Protein AF-A0A212F1W9-F1 (afdb_monomer_lite)

InterPro domains:
  IPR029264 ARF7 effector protein, C-terminal [PF14949] (3-63)

Radius of gyration: 13.01 Å; chains: 1; bounding box: 31×36×32 Å

Organism: NCBI:txid278856

Structure (mmCIF, N/CA/C/O backbone):
data_AF-A0A212F1W9-F1
#
_entry.id   AF-A0A212F1W9-F1
#
loop_
_atom_site.group_PDB
_atom_site.id
_atom_site.type_symbol
_atom_site.label_atom_id
_atom_site.label_alt_id
_atom_site.label_comp_id
_atom_site.label_asym_id
_atom_site.label_entity_id
_atom_site.label_seq_id
_atom_site.pdbx_PDB_ins_code
_atom_site.Cartn_x
_atom_site.Cartn_y
_atom_site.Cartn_z
_atom_site.occupancy
_atom_site.B_iso_or_equiv
_atom_site.auth_seq_id
_atom_site.auth_comp_id
_atom_site.auth_asym_id
_atom_site.auth_atom_id
_atom_site.pdbx_PDB_model_num
ATOM 1 N N . MET A 1 1 ? -11.350 25.671 4.254 1.00 40.34 1 MET A N 1
ATOM 2 C CA . MET A 1 1 ? -11.977 2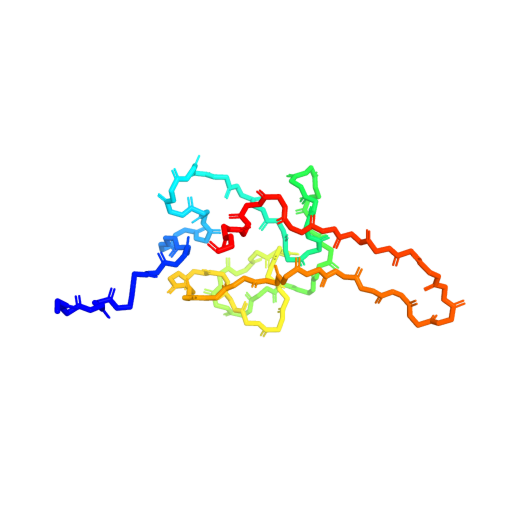4.378 4.622 1.00 40.34 1 MET A CA 1
ATOM 3 C C . MET A 1 1 ? -10.909 23.441 5.161 1.00 40.34 1 MET A C 1
ATOM 5 O O . MET A 1 1 ? -9.922 23.188 4.484 1.00 40.34 1 MET A O 1
ATOM 9 N N . ASN A 1 2 ? -11.068 23.005 6.407 1.00 39.91 2 ASN A N 1
ATOM 10 C CA . ASN A 1 2 ? -10.051 22.310 7.192 1.00 39.91 2 ASN A CA 1
ATOM 11 C C . ASN A 1 2 ? -9.713 20.940 6.558 1.00 39.91 2 ASN A C 1
ATOM 13 O O . ASN A 1 2 ? -10.493 19.995 6.696 1.00 39.91 2 ASN A O 1
ATOM 17 N N . ARG A 1 3 ? -8.579 20.816 5.844 1.00 53.59 3 ARG A N 1
ATOM 18 C CA . ARG A 1 3 ? -8.025 19.527 5.377 1.00 53.59 3 ARG A CA 1
ATOM 19 C C . ARG A 1 3 ? -7.575 18.741 6.614 1.00 53.59 3 ARG A C 1
ATOM 21 O O . ARG A 1 3 ? -6.389 18.640 6.905 1.00 53.59 3 ARG A O 1
ATOM 28 N N . LYS A 1 4 ? -8.523 18.193 7.384 1.00 53.59 4 LYS A N 1
ATOM 29 C CA . LYS A 1 4 ? -8.221 17.142 8.361 1.00 53.59 4 LYS A CA 1
ATOM 30 C C . LYS A 1 4 ? -7.490 16.065 7.571 1.00 53.59 4 LYS A C 1
ATOM 32 O O . LYS A 1 4 ? -8.102 15.454 6.702 1.00 53.59 4 LYS A O 1
ATOM 37 N N . ASN A 1 5 ? -6.190 15.931 7.824 1.00 57.84 5 ASN A N 1
ATOM 38 C CA . ASN A 1 5 ? -5.268 14.963 7.239 1.00 57.84 5 ASN A CA 1
ATOM 39 C C . ASN A 1 5 ? -5.882 13.552 7.288 1.00 57.84 5 ASN A C 1
ATOM 41 O O . ASN A 1 5 ? -5.668 12.810 8.253 1.00 57.84 5 ASN A O 1
ATOM 45 N N . LYS A 1 6 ? -6.716 13.218 6.294 1.00 78.06 6 LYS A N 1
ATOM 46 C CA . LYS A 1 6 ? -7.424 11.943 6.212 1.00 78.06 6 LYS A CA 1
ATOM 47 C C . LYS A 1 6 ? -6.364 10.882 5.975 1.00 78.06 6 LYS A C 1
ATOM 49 O O . LYS A 1 6 ? -5.577 10.984 5.039 1.00 78.06 6 LYS A O 1
ATOM 54 N N . LYS A 1 7 ? -6.323 9.899 6.869 1.00 85.62 7 LYS A N 1
ATOM 55 C CA . LYS A 1 7 ? -5.466 8.726 6.718 1.00 85.62 7 LYS A CA 1
ATOM 56 C C . LYS A 1 7 ? -5.791 8.071 5.370 1.00 85.62 7 LYS A C 1
ATOM 58 O O . LYS A 1 7 ? -6.967 7.910 5.047 1.00 85.62 7 LYS A O 1
ATOM 63 N N . ILE A 1 8 ? -4.761 7.758 4.586 1.00 94.50 8 ILE A N 1
ATOM 64 C CA . ILE A 1 8 ? -4.914 7.042 3.311 1.00 94.50 8 ILE A CA 1
ATOM 65 C C . ILE A 1 8 ? -5.199 5.571 3.594 1.00 94.50 8 ILE A C 1
ATOM 67 O O . ILE A 1 8 ? -5.991 4.957 2.887 1.00 94.50 8 ILE A O 1
ATOM 71 N N . TYR A 1 9 ? -4.607 5.038 4.660 1.00 96.44 9 TYR A N 1
ATOM 72 C CA . TYR A 1 9 ? -4.831 3.684 5.139 1.00 96.44 9 TYR A CA 1
ATOM 73 C C . TYR A 1 9 ? -5.588 3.687 6.469 1.00 96.44 9 TYR A C 1
ATOM 75 O O . TYR A 1 9 ? -5.396 4.570 7.309 1.00 96.44 9 TYR A O 1
ATOM 83 N N . ASN A 1 10 ? -6.439 2.688 6.679 1.00 96.19 10 ASN A N 1
ATOM 84 C CA . ASN A 1 10 ? -7.117 2.456 7.951 1.00 96.19 10 ASN A CA 1
ATOM 85 C C . ASN A 1 10 ? -6.191 1.757 8.967 1.00 96.19 10 ASN A C 1
ATOM 87 O O . ASN A 1 10 ? -5.021 1.474 8.700 1.00 96.19 10 ASN A O 1
ATOM 91 N N . GLU A 1 11 ? -6.705 1.476 10.158 1.00 96.75 11 GLU A N 1
ATOM 92 C CA . GLU A 1 11 ? -5.986 0.822 11.252 1.00 96.75 11 GLU A CA 1
ATOM 93 C C . GLU A 1 11 ? -5.500 -0.596 10.930 1.00 96.75 11 GLU A C 1
ATOM 95 O O . GLU A 1 11 ? -4.518 -1.044 11.517 1.00 96.75 11 GLU A O 1
ATOM 100 N N . ARG A 1 12 ? -6.117 -1.268 9.953 1.00 96.75 12 ARG A N 1
ATOM 101 C CA . ARG A 1 12 ? -5.718 -2.601 9.475 1.00 96.75 12 ARG A CA 1
ATOM 102 C C . ARG A 1 12 ? -4.685 -2.542 8.342 1.00 96.75 12 ARG A C 1
ATOM 104 O O . ARG A 1 12 ? -4.280 -3.581 7.840 1.00 96.75 12 ARG A O 1
ATOM 111 N N . GLY A 1 13 ? -4.267 -1.343 7.930 1.00 96.75 13 GLY A N 1
ATOM 112 C CA . GLY A 1 13 ? -3.326 -1.153 6.825 1.00 96.75 13 GLY A CA 1
ATOM 113 C C . GLY A 1 13 ? -3.955 -1.307 5.437 1.00 96.75 13 GLY A C 1
ATOM 114 O O . GLY A 1 13 ? -3.220 -1.449 4.466 1.00 96.75 13 GLY A O 1
ATOM 115 N N . LEU A 1 14 ? -5.287 -1.248 5.326 1.00 97.50 14 LEU A N 1
ATOM 116 C CA . LEU A 1 14 ? -6.018 -1.265 4.053 1.00 97.50 14 LEU A CA 1
ATOM 117 C C . LEU A 1 14 ? -6.259 0.162 3.561 1.00 97.50 14 LEU A C 1
ATOM 119 O O . LEU A 1 14 ? -6.461 1.063 4.376 1.00 97.50 14 LEU A O 1
ATOM 123 N N . ILE A 1 15 ? -6.293 0.380 2.247 1.00 96.44 15 ILE A N 1
ATOM 124 C CA . ILE A 1 15 ? -6.614 1.692 1.667 1.00 96.44 15 ILE A CA 1
ATOM 125 C C . ILE A 1 15 ? -8.026 2.095 2.107 1.00 96.44 15 ILE A C 1
ATOM 127 O O . ILE A 1 15 ? -9.002 1.429 1.778 1.00 96.44 15 ILE A O 1
ATOM 131 N N . ALA A 1 16 ? -8.159 3.202 2.835 1.00 95.19 16 ALA A N 1
ATOM 132 C CA . ALA A 1 16 ? -9.397 3.582 3.512 1.00 95.19 16 ALA A CA 1
ATOM 133 C C . ALA A 1 16 ? -10.566 3.866 2.551 1.00 95.19 16 ALA A C 1
ATOM 135 O O . ALA A 1 16 ? -11.721 3.711 2.930 1.00 95.19 16 ALA A O 1
ATOM 136 N N . SER A 1 17 ? -10.281 4.285 1.315 1.00 93.31 17 SER A N 1
ATOM 137 C CA . SER A 1 17 ? -11.298 4.583 0.299 1.00 93.31 17 SER A CA 1
ATOM 138 C C . SER A 1 17 ? -11.788 3.364 -0.484 1.00 93.31 17 SER A C 1
ATOM 140 O O . SER A 1 17 ? -12.871 3.436 -1.057 1.00 93.31 17 SER A O 1
ATOM 142 N N . THR A 1 18 ? -11.008 2.280 -0.552 1.00 94.75 18 THR A N 1
ATOM 143 C CA . THR A 1 18 ? -11.304 1.111 -1.406 1.00 94.75 18 THR A CA 1
ATOM 144 C C . THR A 1 18 ? -11.310 -0.221 -0.657 1.00 94.75 18 THR A C 1
ATOM 146 O O . THR A 1 18 ? -11.759 -1.221 -1.204 1.00 94.75 18 THR A O 1
ATOM 149 N N . GLY A 1 19 ? -10.794 -0.268 0.573 1.00 95.50 19 GLY A N 1
ATOM 150 C CA . GLY A 1 19 ? -10.626 -1.490 1.363 1.00 95.50 19 GLY A CA 1
ATOM 151 C C . GLY A 1 19 ? -9.498 -2.410 0.884 1.00 95.50 19 GLY A C 1
ATOM 152 O O . GLY A 1 19 ? -9.333 -3.498 1.426 1.00 95.50 19 GLY A O 1
ATOM 153 N N . LYS A 1 20 ? -8.715 -2.000 -0.120 1.00 96.75 20 LYS A N 1
ATOM 154 C CA . LYS A 1 20 ? -7.694 -2.844 -0.753 1.00 96.75 20 LYS A CA 1
ATOM 155 C C . LYS A 1 20 ? -6.443 -3.001 0.110 1.00 96.75 20 LYS A C 1
ATOM 157 O O . LYS A 1 20 ? -5.942 -2.026 0.673 1.00 96.75 20 LYS A O 1
ATOM 162 N N . ASP A 1 21 ? -5.913 -4.222 0.158 1.00 97.12 21 ASP A N 1
ATOM 163 C CA . ASP A 1 21 ? -4.670 -4.567 0.858 1.00 97.12 21 ASP A CA 1
ATOM 164 C C . ASP A 1 21 ? -3.442 -4.448 -0.063 1.00 97.12 21 ASP A C 1
ATOM 166 O O . ASP A 1 21 ? -2.790 -5.434 -0.408 1.00 97.12 21 ASP A O 1
ATOM 170 N N . LEU A 1 22 ? -3.142 -3.221 -0.490 1.00 97.75 22 LEU A N 1
ATOM 171 C CA . LEU A 1 22 ? -2.041 -2.940 -1.413 1.00 97.75 22 LEU A CA 1
ATOM 172 C C . LEU A 1 22 ? -0.684 -3.008 -0.700 1.00 97.75 22 LEU A C 1
ATOM 174 O O . LEU A 1 22 ? -0.448 -2.231 0.233 1.00 97.75 22 LEU A O 1
ATOM 178 N N . CYS A 1 23 ? 0.206 -3.892 -1.156 1.00 98.31 23 CYS A N 1
ATOM 179 C CA . CYS A 1 23 ? 1.595 -3.921 -0.705 1.00 98.31 23 CYS A CA 1
ATOM 180 C C . CYS A 1 23 ? 2.330 -2.639 -1.116 1.00 98.31 23 CYS A C 1
ATOM 182 O O . CYS A 1 23 ? 2.027 -2.041 -2.145 1.00 98.31 23 CYS A O 1
ATOM 184 N N . ASP A 1 24 ? 3.324 -2.218 -0.338 1.00 97.75 24 ASP A N 1
ATOM 185 C CA . ASP A 1 24 ? 4.127 -1.038 -0.668 1.00 97.75 24 ASP A CA 1
ATOM 186 C C . ASP A 1 24 ? 4.976 -1.198 -1.943 1.00 97.75 24 ASP A C 1
ATOM 188 O O . ASP A 1 24 ? 5.414 -0.194 -2.500 1.00 97.75 24 ASP A O 1
ATOM 192 N N . CYS A 1 25 ? 5.103 -2.418 -2.480 1.00 97.19 25 CYS A N 1
ATOM 193 C CA . CYS A 1 25 ? 5.606 -2.662 -3.836 1.00 97.19 25 CYS A CA 1
ATOM 194 C C . CYS A 1 25 ? 4.600 -2.348 -4.962 1.00 97.19 25 CYS A C 1
ATOM 196 O O . CYS A 1 25 ? 4.900 -2.581 -6.129 1.00 97.19 25 CYS A O 1
ATOM 198 N N . LEU A 1 26 ? 3.417 -1.820 -4.628 1.00 97.31 26 LEU A N 1
ATOM 199 C CA . LEU A 1 26 ? 2.340 -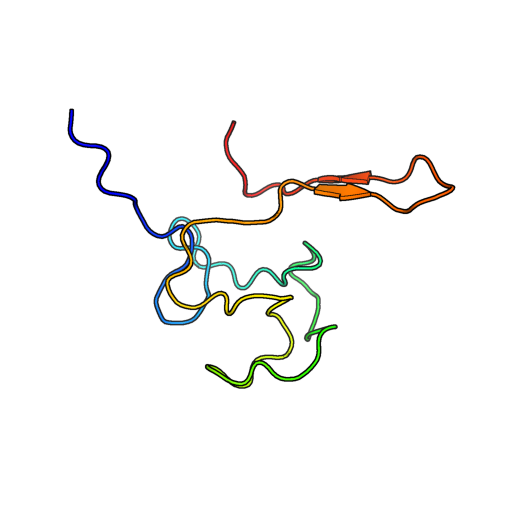1.443 -5.552 1.00 97.31 26 LEU A CA 1
ATOM 200 C C . LEU A 1 26 ? 1.671 -2.605 -6.309 1.00 97.31 26 LEU A C 1
ATOM 202 O O . LEU A 1 26 ? 0.902 -2.361 -7.236 1.00 97.31 26 LEU A O 1
ATOM 206 N N . ASP A 1 27 ? 1.882 -3.845 -5.869 1.00 96.56 27 ASP A N 1
ATOM 207 C CA . ASP A 1 27 ? 1.177 -5.035 -6.351 1.00 96.56 27 ASP A CA 1
ATOM 208 C C . ASP A 1 27 ? 0.145 -5.512 -5.309 1.00 96.56 27 ASP A C 1
ATOM 210 O O . ASP A 1 27 ? 0.463 -5.767 -4.143 1.00 96.56 27 ASP A O 1
ATOM 214 N N . GLU A 1 28 ? -1.119 -5.613 -5.726 1.00 94.38 28 GLU A N 1
ATOM 215 C CA . GLU A 1 28 ? -2.231 -6.097 -4.893 1.00 94.38 28 GLU A CA 1
ATOM 216 C C . GLU A 1 28 ? -2.165 -7.600 -4.615 1.00 94.38 28 GLU A C 1
ATOM 218 O O . GLU A 1 28 ? -2.646 -8.056 -3.577 1.00 94.38 28 GLU A O 1
ATOM 223 N N . THR A 1 29 ? -1.591 -8.364 -5.543 1.00 96.50 29 THR A N 1
ATOM 224 C CA . THR A 1 29 ? -1.483 -9.826 -5.459 1.00 96.50 29 THR A CA 1
ATOM 225 C C . THR A 1 29 ? -0.260 -10.273 -4.668 1.00 96.50 29 THR A C 1
ATOM 227 O O . THR A 1 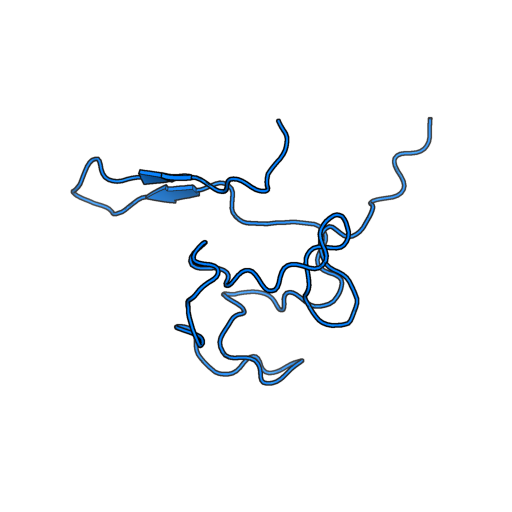29 ? -0.166 -11.437 -4.277 1.00 96.50 29 THR A O 1
ATOM 230 N N . CYS A 1 30 ? 0.645 -9.341 -4.361 1.00 97.88 30 CYS A N 1
ATOM 231 C CA . CYS A 1 30 ? 1.840 -9.610 -3.585 1.00 97.88 30 CYS A CA 1
ATOM 232 C C . CYS A 1 30 ? 1.469 -10.190 -2.204 1.00 97.88 30 CYS A C 1
ATOM 234 O O . CYS A 1 30 ? 0.748 -9.535 -1.440 1.00 97.88 30 CYS A O 1
ATOM 236 N N . PRO A 1 31 ? 1.985 -11.377 -1.825 1.00 97.31 31 PRO A N 1
ATOM 237 C CA . PRO A 1 31 ? 1.775 -11.935 -0.486 1.00 97.31 31 PRO A CA 1
ATOM 238 C C . PRO A 1 31 ? 2.519 -11.133 0.599 1.00 97.31 31 PRO A C 1
ATOM 240 O O . PRO A 1 31 ? 2.145 -11.167 1.769 1.00 97.31 31 PRO A O 1
ATOM 243 N N . GLY A 1 32 ? 3.532 -10.363 0.196 1.00 98.06 32 GLY A N 1
ATOM 244 C CA . GLY A 1 32 ? 4.414 -9.567 1.041 1.00 98.06 32 GLY A CA 1
ATOM 245 C C . GLY A 1 32 ? 5.867 -9.763 0.613 1.00 98.06 32 GLY A C 1
ATOM 246 O O . GLY A 1 32 ? 6.355 -10.887 0.589 1.00 98.06 32 GLY A O 1
ATOM 247 N N . CYS A 1 33 ? 6.548 -8.677 0.253 1.00 98.12 33 CYS A N 1
ATOM 248 C CA . CYS A 1 33 ? 7.927 -8.691 -0.252 1.00 98.12 33 CYS A CA 1
ATOM 249 C C . CYS A 1 33 ? 8.913 -7.931 0.648 1.00 98.12 33 CYS A C 1
ATOM 251 O O . CYS A 1 33 ? 10.078 -7.770 0.295 1.00 98.12 33 CYS A O 1
ATOM 253 N N . HIS A 1 34 ? 8.450 -7.426 1.790 1.00 98.00 34 HIS A N 1
ATOM 254 C CA . HIS A 1 34 ? 9.267 -6.698 2.752 1.00 98.00 34 HIS A CA 1
ATOM 255 C C . HIS A 1 34 ? 9.510 -7.535 4.011 1.00 98.00 34 HIS A C 1
ATOM 257 O O . HIS A 1 34 ? 8.827 -8.532 4.272 1.00 98.00 34 HIS A O 1
ATOM 263 N N . PHE A 1 35 ? 10.471 -7.105 4.830 1.00 97.88 35 PHE A N 1
ATOM 264 C CA . PHE A 1 35 ? 10.666 -7.678 6.158 1.00 97.88 35 PHE A CA 1
ATOM 265 C C . PHE A 1 35 ? 9.412 -7.504 7.035 1.00 97.88 35 PHE A C 1
ATOM 267 O O . PHE A 1 35 ? 8.649 -6.553 6.826 1.00 97.88 35 PHE A O 1
ATOM 274 N N . PRO A 1 36 ? 9.177 -8.401 8.014 1.00 98.06 36 PRO A N 1
ATOM 275 C CA . PRO A 1 36 ? 8.029 -8.294 8.905 1.00 98.06 36 PRO A CA 1
ATOM 276 C C . PRO A 1 36 ? 7.986 -6.926 9.589 1.00 98.06 36 PRO A C 1
ATOM 278 O O . PRO A 1 36 ? 8.934 -6.515 10.258 1.00 98.06 36 PRO A O 1
ATOM 281 N N . CYS A 1 37 ? 6.879 -6.206 9.420 1.00 98.44 37 CYS A N 1
ATOM 282 C CA . CYS A 1 37 ? 6.717 -4.894 10.026 1.00 98.44 37 CYS A CA 1
ATOM 283 C C . CYS A 1 37 ? 6.716 -5.007 11.562 1.00 98.44 37 CYS A C 1
ATOM 285 O O . CYS A 1 37 ? 5.848 -5.693 12.097 1.00 98.44 37 CYS A O 1
ATOM 287 N N . PRO A 1 38 ? 7.549 -4.259 12.307 1.00 97.69 38 PRO A N 1
ATOM 288 C CA . PRO A 1 38 ? 7.603 -4.364 13.770 1.00 97.69 38 PRO A CA 1
ATOM 289 C C . PRO A 1 38 ? 6.333 -3.863 14.483 1.00 97.69 38 PRO A C 1
ATOM 291 O O . PRO A 1 38 ? 6.189 -4.056 15.684 1.00 97.69 38 PRO A O 1
ATOM 294 N N . LYS A 1 39 ? 5.417 -3.185 13.770 1.00 97.94 39 LYS A N 1
ATOM 295 C CA . LYS A 1 39 ? 4.164 -2.650 14.337 1.00 97.94 39 LYS A CA 1
ATOM 296 C C . LYS A 1 39 ? 2.942 -3.538 14.095 1.00 97.94 39 LYS A C 1
ATOM 298 O O . LYS A 1 39 ? 2.032 -3.531 14.913 1.00 97.94 39 LYS A O 1
ATOM 303 N N . CYS A 1 40 ? 2.868 -4.218 12.949 1.00 97.81 40 CYS A N 1
ATOM 304 C CA . CYS A 1 40 ? 1.683 -4.995 12.550 1.00 97.81 40 CYS A CA 1
ATOM 305 C C . CYS A 1 40 ? 2.005 -6.409 12.046 1.00 97.81 40 CYS A C 1
ATOM 307 O O . CYS A 1 40 ? 1.106 -7.107 11.588 1.00 97.81 40 CYS A O 1
ATOM 309 N N . ASN A 1 41 ? 3.279 -6.807 12.072 1.00 98.00 41 ASN A N 1
ATOM 310 C CA . ASN A 1 41 ? 3.840 -8.079 11.604 1.00 98.00 41 ASN A CA 1
ATOM 311 C C . ASN A 1 41 ? 3.613 -8.413 10.119 1.00 98.00 41 ASN A C 1
ATOM 313 O O . ASN A 1 41 ? 4.116 -9.420 9.635 1.00 98.00 41 ASN A O 1
ATOM 317 N N . SER A 1 42 ? 2.915 -7.562 9.364 1.00 97.94 42 SER A N 1
ATOM 318 C CA . SER A 1 42 ? 2.721 -7.729 7.924 1.00 97.94 42 SER A CA 1
ATOM 319 C C . SER A 1 42 ? 4.034 -7.573 7.151 1.00 97.94 42 SER A C 1
ATOM 321 O O . SER A 1 42 ? 4.784 -6.626 7.385 1.00 97.94 42 SER A O 1
ATOM 323 N N . ASN A 1 43 ? 4.242 -8.421 6.144 1.00 98.50 43 ASN A N 1
ATOM 324 C CA . ASN A 1 43 ? 5.325 -8.315 5.157 1.00 98.50 43 ASN A CA 1
ATOM 325 C C . ASN A 1 43 ? 5.005 -7.372 3.980 1.00 98.50 43 ASN A C 1
ATOM 327 O O . ASN A 1 43 ? 5.699 -7.374 2.965 1.00 98.50 43 ASN A O 1
ATOM 331 N N . LYS A 1 44 ? 3.928 -6.583 4.082 1.00 98.56 44 LYS A N 1
ATOM 332 C CA . LYS A 1 44 ? 3.465 -5.671 3.023 1.00 98.56 44 LYS A CA 1
ATOM 333 C C . LYS A 1 44 ? 3.787 -4.198 3.272 1.00 98.56 44 LYS A C 1
ATOM 335 O O . LYS A 1 44 ? 3.459 -3.354 2.442 1.00 98.56 44 LYS A O 1
ATOM 340 N N . CYS A 1 45 ? 4.362 -3.872 4.426 1.00 98.50 45 CYS A N 1
ATOM 341 C CA . CYS A 1 45 ? 4.804 -2.513 4.729 1.00 98.50 45 CYS A CA 1
ATOM 342 C C . CYS A 1 45 ? 6.259 -2.349 4.289 1.00 98.50 45 CYS A C 1
ATOM 344 O O . CYS A 1 45 ? 7.073 -3.212 4.594 1.00 98.50 45 CYS A O 1
ATOM 346 N N . GLY A 1 46 ? 6.578 -1.245 3.623 1.00 97.06 46 GLY A N 1
ATOM 347 C CA . GLY A 1 46 ? 7.939 -0.829 3.316 1.00 97.06 46 GLY A CA 1
ATOM 348 C C . GLY A 1 46 ? 8.612 -0.241 4.556 1.00 97.06 46 GLY A C 1
ATOM 349 O O . GLY A 1 46 ? 8.597 -0.833 5.633 1.00 97.06 46 GLY A O 1
ATOM 350 N N . HIS A 1 47 ? 9.183 0.957 4.430 1.00 95.50 47 HIS A N 1
ATOM 351 C CA . HIS A 1 47 ? 9.895 1.600 5.541 1.00 95.50 47 HIS A CA 1
ATOM 352 C C . HIS A 1 47 ? 8.983 1.965 6.731 1.00 95.50 47 HIS A C 1
ATOM 354 O O . HIS A 1 47 ? 9.385 1.848 7.888 1.00 95.50 47 HIS A O 1
ATOM 360 N N . GLU A 1 48 ? 7.742 2.385 6.465 1.00 97.25 48 GLU A N 1
ATOM 361 C CA . GLU A 1 48 ? 6.780 2.779 7.497 1.00 97.25 48 GLU A CA 1
ATOM 362 C C . GLU A 1 48 ? 5.523 1.906 7.437 1.00 97.25 48 GLU A C 1
ATOM 364 O O . GLU A 1 48 ? 4.972 1.658 6.363 1.00 97.25 48 GLU A O 1
ATOM 369 N N . CYS A 1 49 ? 5.033 1.482 8.607 1.00 98.12 49 CYS A N 1
ATOM 370 C CA . CYS A 1 49 ? 3.799 0.707 8.734 1.00 98.12 49 CYS A CA 1
ATOM 371 C C . CYS A 1 49 ? 2.620 1.376 8.010 1.00 98.12 49 CYS A C 1
ATOM 373 O O . CYS A 1 49 ? 2.359 2.563 8.206 1.00 98.12 49 CYS A O 1
ATOM 375 N N . ARG A 1 50 ? 1.865 0.592 7.230 1.00 97.56 50 ARG A N 1
ATOM 376 C CA . ARG A 1 50 ? 0.665 1.064 6.523 1.00 97.56 50 ARG A CA 1
ATOM 377 C C . ARG A 1 50 ? -0.481 1.410 7.478 1.00 97.56 50 ARG A C 1
ATOM 379 O O . ARG A 1 50 ? -1.300 2.257 7.144 1.00 97.56 50 ARG A O 1
ATOM 386 N N . CYS A 1 51 ? -0.558 0.811 8.668 1.00 97.62 51 CYS A N 1
ATOM 387 C CA . CYS A 1 51 ? -1.643 1.070 9.620 1.00 97.62 51 CYS A CA 1
ATOM 388 C C . CYS A 1 51 ? -1.761 2.565 9.956 1.00 97.62 51 CYS A C 1
ATOM 390 O O . CYS A 1 51 ? -0.839 3.165 10.503 1.00 97.62 51 CYS A O 1
ATOM 392 N N . ASN A 1 52 ? -2.929 3.154 9.676 1.00 96.19 52 ASN A N 1
ATOM 393 C CA . ASN A 1 52 ? -3.247 4.570 9.887 1.00 96.19 52 ASN A CA 1
ATOM 394 C C . ASN A 1 52 ? -2.377 5.575 9.107 1.00 96.19 52 ASN 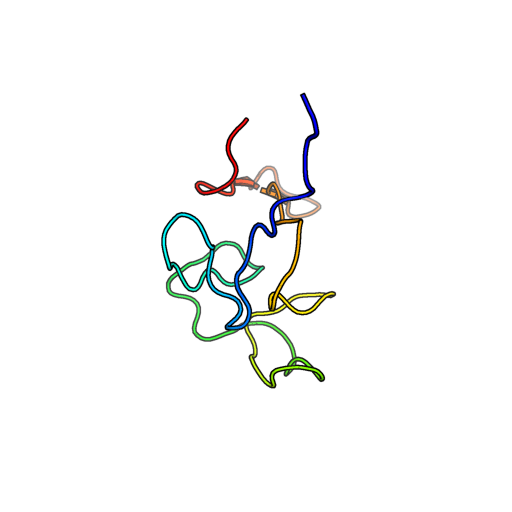A C 1
ATOM 396 O O . ASN A 1 52 ? -2.414 6.777 9.403 1.00 96.19 52 ASN A O 1
ATOM 400 N N . ARG A 1 53 ? -1.605 5.112 8.119 1.00 94.88 53 ARG A N 1
ATOM 401 C CA . ARG A 1 53 ? -0.661 5.945 7.373 1.00 94.88 53 ARG A CA 1
ATOM 402 C C . ARG A 1 53 ? -1.386 6.963 6.492 1.00 94.88 53 ARG A C 1
ATOM 404 O O . ARG A 1 53 ? -2.454 6.699 5.934 1.00 94.88 53 ARG A O 1
ATOM 411 N N . LYS A 1 54 ? -0.805 8.158 6.366 1.00 94.69 54 LYS A N 1
ATOM 412 C CA . LYS A 1 54 ? -1.381 9.310 5.638 1.00 94.69 54 LYS A CA 1
ATOM 413 C C . LYS A 1 54 ? -0.781 9.535 4.250 1.00 94.69 54 LYS A C 1
ATOM 415 O O . LYS A 1 54 ? -1.178 10.469 3.566 1.00 94.69 54 LYS A O 1
ATOM 420 N N . TRP A 1 55 ? 0.159 8.692 3.846 1.00 95.12 55 TRP A N 1
ATOM 421 C CA . TRP A 1 55 ? 0.826 8.751 2.554 1.00 95.12 55 TRP A CA 1
ATOM 422 C C . TRP A 1 55 ? 0.874 7.353 1.925 1.00 95.12 55 TRP A C 1
ATOM 424 O O . TRP A 1 55 ? 0.668 6.338 2.600 1.00 95.12 55 TRP A O 1
ATOM 434 N N . MET A 1 56 ? 1.118 7.314 0.620 1.00 95.44 56 MET A N 1
ATOM 435 C C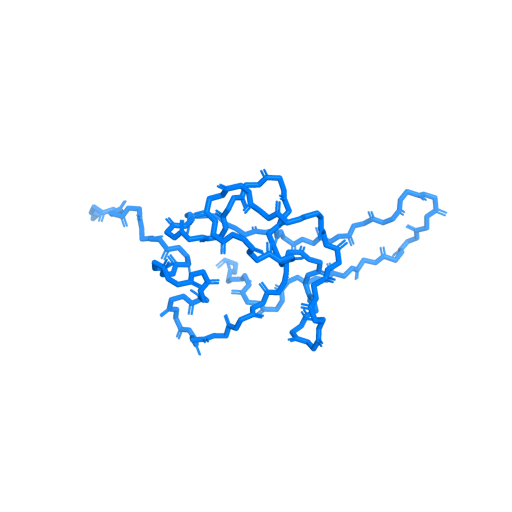A . MET A 1 56 ? 1.380 6.104 -0.158 1.00 95.44 56 MET A CA 1
ATOM 436 C C . MET A 1 56 ? 2.400 6.425 -1.253 1.00 95.44 56 MET A C 1
ATOM 438 O O . MET A 1 56 ? 2.474 7.582 -1.686 1.00 95.44 56 MET A O 1
ATOM 442 N N . TYR A 1 57 ? 3.166 5.423 -1.685 1.00 96.00 57 TYR A N 1
ATOM 443 C CA . TYR A 1 57 ? 4.131 5.566 -2.776 1.00 96.00 57 TYR A CA 1
ATOM 444 C C . TYR A 1 57 ? 3.440 6.049 -4.058 1.00 96.00 57 TYR A C 1
ATOM 446 O O . TYR A 1 57 ? 2.341 5.599 -4.379 1.00 96.00 57 TYR A O 1
ATOM 454 N N . ASP A 1 58 ? 4.060 6.986 -4.775 1.00 95.00 58 ASP A N 1
ATOM 455 C CA . ASP A 1 58 ? 3.575 7.468 -6.077 1.00 95.00 58 ASP A CA 1
ATOM 456 C C . ASP A 1 58 ? 3.804 6.446 -7.183 1.00 95.00 58 ASP A C 1
ATOM 458 O O . ASP A 1 58 ? 2.920 6.137 -7.985 1.00 95.00 58 ASP A O 1
ATOM 462 N N . LYS A 1 59 ? 5.040 5.967 -7.230 1.00 95.75 59 LYS A N 1
ATOM 463 C CA . LYS A 1 59 ? 5.580 5.101 -8.258 1.00 95.75 59 LYS A CA 1
ATOM 464 C C . LYS A 1 59 ? 6.825 4.405 -7.721 1.00 95.75 59 LYS A C 1
ATOM 466 O O . LYS A 1 59 ? 7.408 4.864 -6.738 1.00 95.75 59 LYS A O 1
ATOM 471 N N . ILE A 1 60 ? 7.221 3.333 -8.386 1.00 95.31 60 ILE A N 1
ATOM 472 C CA . ILE A 1 60 ? 8.508 2.666 -8.199 1.00 95.31 60 ILE A CA 1
ATOM 473 C C . ILE A 1 60 ? 9.271 2.815 -9.506 1.00 95.31 60 ILE A C 1
ATOM 475 O O . ILE A 1 60 ? 8.730 2.503 -10.568 1.00 95.31 60 ILE A O 1
ATOM 479 N N . GLU A 1 61 ? 10.498 3.311 -9.409 1.00 95.19 61 GLU A N 1
ATOM 480 C CA . GLU A 1 61 ? 11.429 3.474 -10.524 1.00 95.19 61 GLU A CA 1
ATOM 481 C C . GLU A 1 61 ? 12.651 2.607 -10.234 1.00 95.19 61 GLU A C 1
ATOM 483 O O . GLU A 1 61 ? 13.100 2.535 -9.087 1.00 95.19 61 GLU A O 1
ATOM 488 N N . ILE A 1 62 ? 13.146 1.908 -11.252 1.00 91.75 62 ILE A N 1
ATOM 489 C CA . ILE A 1 62 ? 14.306 1.026 -11.128 1.00 91.75 62 ILE A CA 1
ATOM 490 C C . ILE A 1 62 ? 15.512 1.770 -11.688 1.00 91.75 62 ILE A C 1
ATOM 492 O O . ILE A 1 62 ? 15.529 2.117 -12.865 1.00 91.75 62 ILE A O 1
ATOM 496 N N . GLU A 1 63 ? 16.526 2.011 -10.859 1.00 92.94 63 GLU A N 1
ATOM 497 C CA . GLU A 1 63 ? 17.757 2.650 -11.326 1.00 92.94 63 GLU A CA 1
ATOM 498 C C . GLU A 1 63 ? 18.394 1.845 -12.468 1.00 92.94 63 GLU A C 1
ATOM 500 O O . GLU A 1 63 ? 18.512 0.621 -12.400 1.00 92.94 63 GLU A O 1
ATOM 505 N N . GLY A 1 64 ? 18.796 2.540 -13.534 1.00 93.06 64 GLY A N 1
ATOM 506 C CA . GLY A 1 64 ? 19.386 1.915 -14.720 1.00 93.06 64 GLY A CA 1
ATOM 507 C C . GLY A 1 64 ? 18.380 1.329 -15.718 1.00 93.06 64 GLY A C 1
ATOM 508 O O . GLY A 1 64 ? 18.805 0.680 -16.671 1.00 93.06 64 GLY A O 1
ATOM 509 N N . ASN A 1 65 ? 17.072 1.550 -15.537 1.00 92.38 65 ASN A N 1
ATOM 510 C CA . ASN A 1 65 ? 16.038 1.181 -16.505 1.00 92.38 65 ASN A CA 1
ATOM 511 C C . ASN A 1 65 ? 14.889 2.210 -16.527 1.00 92.38 65 ASN A C 1
ATOM 513 O O . ASN A 1 65 ? 14.559 2.805 -15.507 1.00 92.38 65 ASN A O 1
ATOM 517 N N . ASP A 1 66 ? 14.204 2.356 -17.661 1.00 92.81 66 ASP A N 1
ATOM 518 C CA . ASP A 1 66 ? 13.049 3.258 -17.822 1.00 92.81 66 ASP A CA 1
ATOM 519 C C . ASP A 1 66 ? 11.726 2.653 -17.303 1.00 92.81 66 ASP A C 1
ATOM 521 O O . ASP A 1 66 ? 10.630 3.161 -17.557 1.00 92.81 66 ASP A O 1
ATOM 525 N N . PHE A 1 67 ? 11.794 1.531 -16.585 1.00 93.75 67 PHE A N 1
ATOM 526 C CA . PHE A 1 67 ? 10.613 0.844 -16.078 1.00 93.75 67 PHE A CA 1
ATOM 527 C C . PHE A 1 67 ? 10.033 1.557 -14.851 1.00 93.75 67 PHE A C 1
ATOM 529 O O . PHE A 1 67 ? 10.715 1.755 -13.843 1.00 93.75 67 PHE A O 1
ATOM 536 N N . VAL A 1 68 ? 8.740 1.892 -14.926 1.00 94.69 68 VAL A N 1
ATOM 537 C CA . VAL A 1 68 ? 8.016 2.618 -13.875 1.00 94.69 68 VAL A CA 1
ATOM 538 C C . VAL A 1 68 ? 6.705 1.914 -13.533 1.00 94.69 68 VAL A C 1
ATOM 540 O O . VAL A 1 68 ? 5.798 1.832 -14.364 1.00 94.69 68 VAL A O 1
ATOM 543 N N . ILE A 1 69 ? 6.551 1.494 -12.276 1.00 94.69 69 ILE A N 1
ATOM 544 C CA . ILE A 1 69 ? 5.270 1.017 -11.734 1.00 94.69 69 ILE A CA 1
ATOM 545 C C . ILE A 1 69 ? 4.542 2.217 -11.135 1.00 94.69 69 ILE A C 1
ATOM 547 O O . ILE A 1 69 ? 5.059 2.847 -10.218 1.00 94.69 69 ILE A O 1
ATOM 551 N N . LYS A 1 70 ? 3.345 2.552 -11.628 1.00 95.31 70 LYS A N 1
ATOM 552 C CA . LYS A 1 70 ? 2.544 3.679 -11.114 1.00 95.31 70 LYS A CA 1
ATOM 553 C C . LYS A 1 70 ? 1.491 3.197 -10.126 1.00 95.31 70 LYS A C 1
ATOM 555 O O . LYS A 1 70 ? 0.818 2.200 -10.371 1.00 95.31 70 LYS A O 1
ATOM 560 N N . ASN A 1 71 ? 1.284 3.950 -9.050 1.00 96.31 71 ASN A N 1
ATOM 561 C CA . ASN A 1 71 ? 0.233 3.643 -8.091 1.00 96.31 71 ASN A CA 1
ATOM 562 C C . ASN A 1 71 ? -1.146 4.056 -8.628 1.00 96.31 71 ASN A C 1
ATOM 564 O O . ASN A 1 71 ? -1.498 5.236 -8.631 1.00 96.31 71 ASN A O 1
ATOM 568 N N . VAL A 1 72 ? -1.956 3.073 -9.021 1.00 94.56 72 VAL A N 1
ATOM 569 C CA . VAL A 1 72 ? -3.320 3.288 -9.540 1.00 94.56 72 VAL A CA 1
ATOM 570 C C . VAL A 1 72 ? -4.301 3.835 -8.494 1.00 94.56 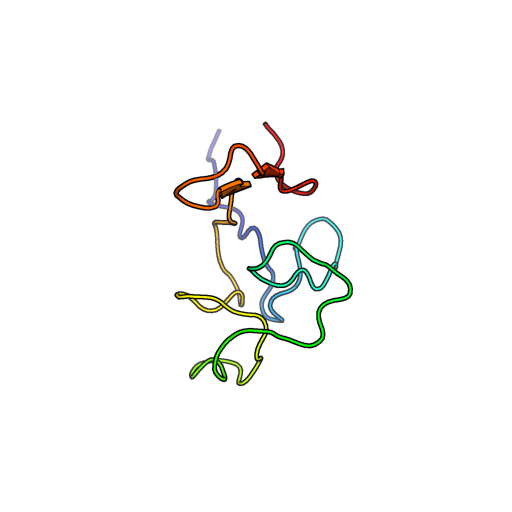72 VAL A C 1
ATOM 572 O O . VAL A 1 72 ? -5.347 4.374 -8.849 1.00 94.56 72 VAL A O 1
ATOM 575 N N . TYR A 1 73 ? -3.970 3.737 -7.203 1.00 93.62 73 TYR A N 1
ATOM 576 C CA . TYR A 1 73 ? -4.807 4.221 -6.103 1.00 93.62 73 TYR A CA 1
ATOM 577 C C . TYR A 1 73 ? -4.515 5.665 -5.703 1.00 93.62 73 TYR A C 1
ATOM 579 O O . TYR A 1 73 ? -5.307 6.274 -4.973 1.00 93.62 73 TYR A O 1
ATOM 587 N N . LYS A 1 74 ? -3.400 6.235 -6.170 1.00 88.88 74 LYS A N 1
ATOM 588 C CA . LYS A 1 74 ? -3.061 7.618 -5.860 1.00 88.88 74 LYS A CA 1
ATOM 589 C C . LYS A 1 74 ? -3.823 8.560 -6.789 1.00 88.88 74 LYS A C 1
ATOM 591 O O . LYS A 1 74 ? -3.571 8.625 -7.988 1.00 88.88 74 LYS A O 1
ATOM 596 N N . LYS A 1 75 ? -4.780 9.296 -6.221 1.00 78.06 75 LYS A N 1
ATOM 597 C CA . LYS A 1 75 ? -5.501 10.359 -6.935 1.00 78.06 75 LYS A CA 1
ATOM 598 C C . LYS A 1 75 ? -4.581 11.576 -7.089 1.00 78.06 75 LYS A C 1
ATOM 600 O O . LYS A 1 75 ? -3.913 11.938 -6.121 1.00 78.06 75 LYS A O 1
ATOM 605 N N . LYS A 1 76 ? -4.547 12.152 -8.296 1.00 59.03 76 LYS A N 1
ATOM 606 C CA . LYS A 1 76 ? -3.872 13.427 -8.587 1.00 59.03 76 LYS A CA 1
ATOM 607 C C . LYS A 1 76 ? -4.492 14.576 -7.795 1.00 59.03 76 LYS A C 1
ATOM 609 O O . LYS A 1 76 ? -5.727 14.539 -7.586 1.00 59.03 76 LYS A O 1
#

pLDDT: mean 91.92, std 12.77, range [39.91, 98.56]

Secondary structure (DSSP, 8-state):
-------SB-TTSSBTTT-----TTS-SS-S--SPPPTTT--TT--SS--TT-S----EEE-TTS--EEE-TT---

Sequence (76 aa):
MNRKNKKIYNERGLIASTGKDLCDCLDETCPGCHFPCPKCNSNKCGHECRCNRKWMYDKIEIEGNDFVIKNVYKKK

Foldseek 3Di:
DDPPLQQCAEQLLARPVPRQNAALQLDSPDQADAQQDPPNRGNRYDPDGSGSHSDGDQWDDDPPDPDIGGRPSDDD